Protein AF-A0AAD5DEJ3-F1 (afdb_monomer_lite)

Radius of gyration: 30.07 Å; chains: 1; bounding box: 68×63×75 Å

Secondary structure (DSSP, 8-state):
----S--S----S------------HHHHHHHHHHHHHHHT---------------GGGS-S-SSS-HHHHTT--TTT-HHHHHHHHHHHHHHHHHHHHHHTTSS-S----

Structure (mmCIF, N/CA/C/O backbone):
data_AF-A0AAD5DEJ3-F1
#
_entry.id   AF-A0AAD5DEJ3-F1
#
loop_
_atom_site.group_PDB
_atom_site.id
_atom_site.type_symbol
_atom_site.label_atom_id
_atom_site.label_alt_id
_atom_site.label_comp_id
_atom_site.label_asym_id
_atom_site.label_entity_id
_atom_site.label_seq_id
_atom_site.pdbx_PDB_ins_code
_atom_site.Cartn_x
_atom_site.Cartn_y
_atom_site.Cartn_z
_atom_site.occupancy
_atom_site.B_iso_or_equiv
_atom_site.auth_seq_id
_atom_site.auth_comp_id
_atom_site.auth_asym_id
_atom_site.auth_atom_id
_atom_site.pdbx_PDB_model_num
ATOM 1 N N . MET A 1 1 ? 35.898 -48.506 -42.281 1.00 44.84 1 MET A N 1
ATOM 2 C CA . MET A 1 1 ? 36.013 -47.034 -42.316 1.00 44.84 1 MET A CA 1
ATOM 3 C C . MET A 1 1 ? 35.510 -46.486 -40.993 1.00 44.84 1 MET A C 1
ATOM 5 O O . MET A 1 1 ? 34.454 -46.908 -40.547 1.00 44.84 1 MET A O 1
ATOM 9 N N . ARG A 1 2 ? 36.330 -45.661 -40.334 1.00 51.12 2 ARG A N 1
ATOM 10 C CA . ARG A 1 2 ? 35.975 -44.872 -39.143 1.00 51.12 2 ARG A CA 1
ATOM 11 C C . ARG A 1 2 ? 35.151 -43.652 -39.577 1.00 51.12 2 ARG A C 1
ATOM 13 O O . ARG A 1 2 ? 35.233 -43.285 -40.747 1.00 51.12 2 ARG A O 1
ATOM 20 N N . SER A 1 3 ? 34.552 -42.971 -38.597 1.00 48.16 3 SER A N 1
ATOM 21 C CA . SER A 1 3 ? 33.991 -41.607 -38.673 1.00 48.16 3 SER A CA 1
ATOM 22 C C . SER A 1 3 ? 32.537 -41.583 -39.175 1.00 48.16 3 SER A C 1
ATOM 24 O O . SER A 1 3 ? 32.270 -42.051 -40.269 1.00 48.16 3 SER A O 1
ATOM 26 N N . CYS A 1 4 ? 31.528 -41.111 -38.438 1.00 54.25 4 CYS A N 1
ATOM 27 C CA . CYS A 1 4 ? 31.521 -40.016 -37.469 1.00 54.25 4 CYS A CA 1
ATOM 28 C C . CYS A 1 4 ? 30.551 -40.288 -36.300 1.00 54.25 4 CYS A C 1
ATOM 30 O O . CYS A 1 4 ? 29.385 -39.906 -36.352 1.00 54.25 4 CYS A O 1
ATOM 32 N N . ASP A 1 5 ? 31.070 -40.842 -35.205 1.00 56.28 5 ASP A N 1
ATOM 33 C CA . ASP A 1 5 ? 30.767 -40.289 -33.885 1.00 56.28 5 ASP A CA 1
ATOM 34 C C . ASP A 1 5 ? 31.582 -38.997 -33.782 1.00 56.28 5 ASP A C 1
ATOM 36 O O . ASP A 1 5 ? 32.809 -39.068 -33.806 1.00 56.28 5 ASP A O 1
ATOM 40 N N . SER A 1 6 ? 30.917 -37.839 -33.772 1.00 63.47 6 SER A N 1
ATOM 41 C CA . SER A 1 6 ? 31.412 -36.514 -33.333 1.00 63.47 6 SER A CA 1
ATOM 42 C C . SER A 1 6 ? 30.886 -35.403 -34.245 1.00 63.47 6 SER A C 1
ATOM 44 O O . SER A 1 6 ? 31.608 -34.818 -35.045 1.00 63.47 6 SER A O 1
ATOM 46 N N . CYS A 1 7 ? 29.590 -35.116 -34.131 1.00 55.28 7 CYS A N 1
ATOM 47 C CA . CYS A 1 7 ? 29.058 -33.789 -34.443 1.00 55.28 7 CYS A CA 1
ATOM 48 C C . CYS A 1 7 ? 27.785 -33.515 -33.629 1.00 55.28 7 CYS A C 1
ATOM 50 O O . CYS A 1 7 ? 26.810 -32.959 -34.118 1.00 55.28 7 CYS A O 1
ATOM 52 N N . VAL A 1 8 ? 27.800 -33.908 -32.353 1.00 57.28 8 VAL A N 1
ATOM 53 C CA . VAL A 1 8 ? 26.975 -33.244 -31.344 1.00 57.28 8 VAL A CA 1
ATOM 54 C C . VAL A 1 8 ? 27.911 -32.249 -30.674 1.00 57.28 8 VAL A C 1
ATOM 56 O O . VAL A 1 8 ? 28.858 -32.684 -30.011 1.00 57.28 8 VAL A O 1
ATOM 59 N N . PRO A 1 9 ? 27.733 -30.930 -30.850 1.00 54.16 9 PRO A N 1
ATOM 60 C CA . PRO A 1 9 ? 28.483 -29.983 -30.052 1.00 54.16 9 PRO A CA 1
ATOM 61 C C . PRO A 1 9 ? 28.073 -30.177 -28.590 1.00 54.16 9 PRO A C 1
ATOM 63 O O . PRO A 1 9 ? 27.026 -29.716 -28.139 1.00 54.16 9 PRO A O 1
ATOM 66 N N . ALA A 1 10 ? 28.929 -30.862 -27.833 1.00 57.12 10 ALA A N 1
ATOM 67 C CA . ALA A 1 10 ? 28.899 -30.975 -26.381 1.00 57.12 10 ALA A CA 1
ATOM 68 C C . ALA A 1 10 ? 29.253 -29.624 -25.724 1.00 57.12 10 ALA A C 1
ATOM 70 O O . ALA A 1 10 ? 30.158 -29.533 -24.896 1.00 57.12 10 ALA A O 1
ATOM 71 N N . LYS A 1 11 ? 28.571 -28.547 -26.135 1.00 59.25 11 LYS A N 1
ATOM 72 C CA . LYS A 1 11 ? 28.803 -27.186 -25.642 1.00 59.25 11 LYS A CA 1
ATOM 73 C C . LYS A 1 11 ? 27.547 -26.318 -25.512 1.00 59.25 11 LYS A C 1
ATOM 75 O O . LYS A 1 11 ? 27.644 -25.099 -25.541 1.00 59.25 11 LYS A O 1
ATOM 80 N N . LEU A 1 12 ? 26.387 -26.930 -25.281 1.00 54.94 12 LEU A N 1
ATOM 81 C CA . LEU A 1 12 ? 25.265 -26.266 -24.600 1.00 54.94 12 LEU A CA 1
ATOM 82 C C . LEU A 1 12 ? 24.830 -27.076 -23.372 1.00 54.94 12 LEU A C 1
ATOM 84 O O . LEU A 1 12 ? 23.656 -27.306 -23.104 1.00 54.94 12 LEU A O 1
ATOM 88 N N . ARG A 1 13 ? 25.820 -27.538 -22.606 1.00 56.19 13 ARG A N 1
ATOM 89 C CA . ARG A 1 13 ? 25.611 -28.005 -21.241 1.00 56.19 13 ARG A CA 1
ATOM 90 C C . ARG A 1 13 ? 25.731 -26.791 -20.326 1.00 56.19 13 ARG A C 1
ATOM 92 O O . ARG A 1 13 ? 26.826 -26.274 -20.158 1.00 56.19 13 ARG A O 1
ATOM 99 N N . LEU A 1 14 ? 24.584 -26.373 -19.794 1.00 56.41 14 LEU A N 1
ATOM 100 C CA . LEU A 1 14 ? 24.391 -25.534 -18.610 1.00 56.41 14 LEU A CA 1
ATOM 101 C C . LEU A 1 14 ? 25.319 -24.324 -18.452 1.00 56.41 14 LEU A C 1
ATOM 103 O O . LEU A 1 14 ? 26.416 -24.417 -17.914 1.00 56.41 14 LEU A O 1
ATOM 107 N N . SER A 1 15 ? 24.764 -23.152 -18.737 1.00 52.25 15 SER A N 1
ATOM 108 C CA . SER A 1 15 ? 25.118 -21.954 -17.985 1.00 52.25 15 SER A CA 1
ATOM 109 C C . SER A 1 15 ? 23.850 -21.152 -17.713 1.00 52.25 15 SER A C 1
ATOM 111 O O . SER A 1 15 ? 23.711 -20.011 -18.135 1.00 52.25 15 SER A O 1
ATOM 113 N N . VAL A 1 16 ? 22.901 -21.767 -16.994 1.00 55.91 16 VAL A N 1
ATOM 114 C CA . VAL A 1 16 ? 22.007 -20.993 -16.123 1.00 55.91 16 VAL A CA 1
ATOM 115 C C . VAL A 1 16 ? 22.899 -20.497 -14.992 1.00 55.91 16 VAL A C 1
ATOM 117 O O . VAL A 1 16 ? 22.986 -21.089 -13.920 1.00 55.91 16 VAL A O 1
ATOM 120 N N . THR A 1 17 ? 23.652 -19.439 -15.267 1.00 53.56 17 THR A N 1
ATOM 121 C CA . THR A 1 17 ? 24.183 -18.593 -14.214 1.00 53.56 17 THR A CA 1
ATOM 122 C C . THR A 1 17 ? 22.983 -17.841 -13.679 1.00 53.56 17 THR A C 1
ATOM 124 O O . THR A 1 17 ? 22.607 -16.793 -14.199 1.00 53.56 17 THR A O 1
ATOM 127 N N . ASN A 1 18 ? 22.359 -18.414 -12.652 1.00 58.69 18 ASN A N 1
ATOM 128 C CA . ASN A 1 18 ? 21.638 -17.639 -11.657 1.00 58.69 18 ASN A CA 1
ATOM 129 C C . ASN A 1 18 ? 22.675 -16.687 -11.035 1.00 58.69 18 ASN A C 1
ATOM 131 O O . ASN A 1 18 ? 23.378 -17.012 -10.083 1.00 58.69 18 ASN A O 1
ATOM 135 N N . SER A 1 19 ? 22.883 -15.570 -11.723 1.00 52.88 19 SER A N 1
ATOM 136 C CA . SER A 1 19 ? 23.826 -14.513 -11.401 1.00 52.88 19 SER A CA 1
ATOM 137 C C . SER A 1 19 ? 23.017 -13.305 -10.984 1.00 52.88 19 SER A C 1
ATOM 139 O O . SER A 1 19 ? 23.101 -12.262 -11.608 1.00 52.88 19 SER A O 1
ATOM 141 N N . GLU A 1 20 ? 22.256 -13.451 -9.911 1.00 51.00 20 GLU A N 1
ATOM 142 C CA . GLU A 1 20 ? 21.971 -12.330 -9.029 1.00 51.00 20 GLU A CA 1
ATOM 143 C C . GLU A 1 20 ? 22.129 -12.839 -7.604 1.00 51.00 20 GLU A C 1
ATOM 145 O O . GLU A 1 20 ? 21.198 -13.111 -6.854 1.00 51.00 20 GLU A O 1
ATOM 150 N N . ARG A 1 21 ? 23.407 -12.988 -7.249 1.00 53.94 21 ARG A N 1
ATOM 151 C CA . ARG A 1 21 ? 23.900 -12.862 -5.886 1.00 53.94 21 ARG A CA 1
ATOM 152 C C . ARG A 1 21 ? 23.550 -11.443 -5.431 1.00 53.94 21 ARG A C 1
ATOM 154 O O . ARG A 1 21 ? 24.400 -10.557 -5.460 1.00 53.94 21 ARG A O 1
ATOM 161 N N . THR A 1 22 ? 22.289 -11.204 -5.085 1.00 55.06 22 THR A N 1
ATOM 162 C CA . THR A 1 22 ? 21.883 -9.979 -4.408 1.00 55.06 22 THR A CA 1
ATOM 163 C C . THR A 1 22 ? 22.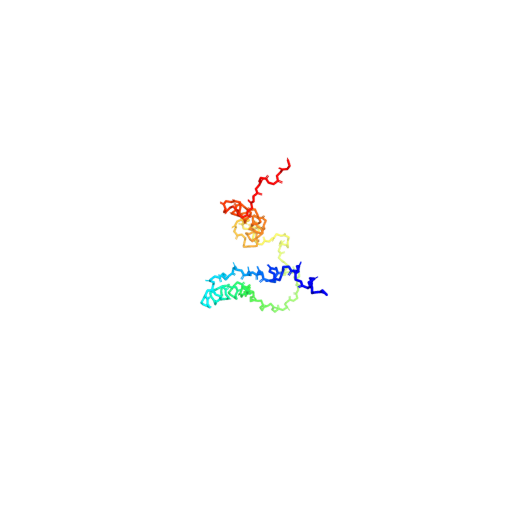640 -9.960 -3.091 1.00 55.06 22 THR A C 1
ATOM 165 O O . THR A 1 22 ? 22.485 -10.823 -2.228 1.00 55.06 22 THR A O 1
ATOM 168 N N . GLY A 1 23 ? 23.583 -9.023 -3.002 1.00 56.38 23 GLY A N 1
ATOM 169 C CA . GLY A 1 23 ? 24.526 -8.843 -1.903 1.00 56.38 23 GLY A CA 1
ATOM 170 C C . GLY A 1 23 ? 23.863 -8.332 -0.630 1.00 56.38 23 GLY A C 1
ATOM 171 O O . GLY A 1 23 ? 24.353 -7.397 -0.005 1.00 56.38 23 GLY A O 1
ATOM 172 N N . ALA A 1 24 ? 22.752 -8.935 -0.228 1.00 59.38 24 ALA A N 1
ATOM 173 C CA . ALA A 1 24 ? 22.225 -8.768 1.103 1.00 59.38 24 ALA A CA 1
ATOM 174 C C . ALA A 1 24 ? 23.086 -9.652 2.015 1.00 59.38 24 ALA A C 1
ATOM 176 O O . ALA A 1 24 ? 22.868 -10.854 2.148 1.00 59.38 24 ALA A O 1
ATOM 177 N N . GLY A 1 25 ? 24.151 -9.069 2.579 1.00 72.75 25 GLY A N 1
ATOM 178 C CA . GLY A 1 25 ? 24.958 -9.746 3.595 1.00 72.75 25 GLY A CA 1
ATOM 179 C C . GLY A 1 25 ? 24.072 -10.282 4.732 1.00 72.75 25 GLY A C 1
ATOM 180 O O . GLY A 1 25 ? 22.943 -9.814 4.898 1.00 72.75 25 GLY A O 1
ATOM 181 N N . PRO A 1 26 ? 24.558 -11.223 5.560 1.00 77.88 26 PRO A N 1
ATOM 182 C CA . PRO A 1 26 ? 23.755 -11.811 6.641 1.00 77.88 26 PRO A CA 1
ATOM 183 C C . PRO A 1 26 ? 23.178 -10.747 7.593 1.00 77.88 26 PRO A C 1
ATOM 185 O O . PRO A 1 26 ? 22.077 -10.900 8.108 1.00 77.88 26 PRO A O 1
ATOM 188 N N . LEU A 1 27 ? 23.875 -9.618 7.742 1.00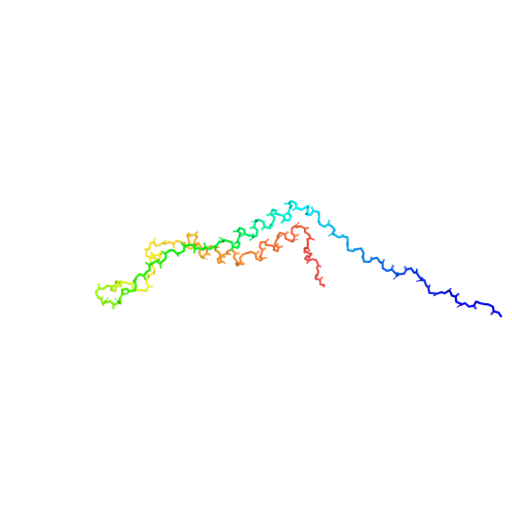 77.50 27 LEU A N 1
ATOM 189 C CA . LEU A 1 27 ? 23.428 -8.430 8.473 1.00 77.50 27 LEU A CA 1
ATOM 190 C C . LEU A 1 27 ? 22.220 -7.723 7.836 1.00 77.50 27 LEU A C 1
ATOM 192 O O . LEU A 1 27 ? 21.369 -7.207 8.547 1.00 77.50 27 LEU A O 1
ATOM 196 N N . MET A 1 28 ? 22.131 -7.716 6.507 1.00 77.69 28 MET A N 1
ATOM 197 C CA . MET A 1 28 ? 21.059 -7.083 5.737 1.00 77.69 28 MET A CA 1
ATOM 198 C C . MET A 1 28 ? 19.789 -7.946 5.764 1.00 77.69 28 MET A C 1
ATOM 200 O O . MET A 1 28 ? 18.704 -7.412 5.960 1.00 77.69 28 MET A O 1
ATOM 204 N N . LEU A 1 29 ? 19.923 -9.281 5.691 1.00 80.56 29 LEU A N 1
ATOM 205 C CA . LEU A 1 29 ? 18.803 -10.204 5.937 1.00 80.56 29 LEU A CA 1
ATOM 206 C C . LEU A 1 29 ? 18.313 -10.142 7.386 1.00 80.56 29 LEU A C 1
ATOM 208 O O . LEU A 1 29 ? 17.111 -10.230 7.616 1.00 80.56 29 LEU A O 1
ATOM 212 N N . LEU A 1 30 ? 19.215 -9.967 8.356 1.00 79.69 30 LEU A N 1
ATOM 213 C CA . LEU A 1 30 ? 18.830 -9.747 9.750 1.00 79.69 30 LEU A CA 1
ATOM 214 C C . LEU A 1 30 ? 18.105 -8.413 9.924 1.00 79.69 30 LEU A C 1
ATOM 216 O O . LEU A 1 30 ? 17.083 -8.385 10.594 1.00 79.69 30 LEU A O 1
ATOM 220 N N . LEU A 1 31 ? 18.570 -7.331 9.291 1.00 83.19 31 LEU A N 1
ATOM 221 C CA . LEU A 1 31 ? 17.898 -6.030 9.344 1.00 83.19 31 LEU A CA 1
ATOM 222 C C . LEU A 1 31 ? 16.515 -6.070 8.691 1.00 83.19 31 LEU A C 1
ATOM 224 O O . LEU A 1 31 ? 15.556 -5.591 9.288 1.00 83.19 31 LEU A O 1
ATOM 228 N N . LEU A 1 32 ? 16.394 -6.675 7.505 1.00 84.56 32 LEU A N 1
ATOM 229 C CA . LEU A 1 32 ? 15.100 -6.870 6.852 1.00 84.56 32 LEU A CA 1
ATOM 230 C C . LEU A 1 32 ? 14.199 -7.801 7.673 1.00 84.56 32 LEU A C 1
ATOM 232 O O . LEU A 1 32 ? 13.007 -7.550 7.769 1.00 84.56 32 LEU A O 1
ATOM 236 N N . GLY A 1 33 ? 14.760 -8.845 8.289 1.00 84.44 33 GLY A N 1
ATOM 237 C CA . GLY A 1 33 ? 14.041 -9.780 9.152 1.00 84.44 33 GLY A CA 1
ATOM 238 C C . GLY A 1 33 ? 13.540 -9.137 10.446 1.00 84.44 33 GLY A C 1
ATOM 239 O O . GLY A 1 33 ? 12.392 -9.348 10.810 1.00 84.44 33 GLY A O 1
ATOM 240 N N . LEU A 1 34 ? 14.349 -8.302 11.102 1.00 82.38 34 LEU A N 1
ATOM 241 C CA . LEU A 1 34 ? 13.954 -7.499 12.267 1.00 82.38 34 LEU A CA 1
ATOM 242 C C . LEU A 1 34 ? 12.919 -6.431 11.893 1.00 82.38 34 LEU A C 1
ATOM 244 O O . LEU A 1 34 ? 11.982 -6.207 12.654 1.00 82.38 34 LEU A O 1
ATOM 248 N N . LEU A 1 35 ? 13.045 -5.811 10.716 1.00 81.25 35 LEU A N 1
ATOM 249 C CA . LEU A 1 35 ? 12.065 -4.858 10.192 1.00 81.25 35 LEU A CA 1
ATOM 250 C C . LEU A 1 35 ? 10.722 -5.545 9.884 1.00 81.25 35 LEU A C 1
ATOM 252 O O . LEU A 1 35 ? 9.670 -5.021 10.238 1.00 81.25 35 LEU A O 1
ATOM 256 N N . LEU A 1 36 ? 10.752 -6.732 9.270 1.00 80.50 36 LEU A N 1
ATOM 257 C CA . LEU A 1 36 ? 9.557 -7.505 8.922 1.00 80.50 36 LEU A CA 1
ATOM 258 C C . LEU A 1 36 ? 8.896 -8.130 10.162 1.00 80.50 36 LEU A C 1
ATOM 260 O O . LEU A 1 36 ? 7.673 -8.142 10.257 1.00 80.50 36 LEU A O 1
ATOM 264 N N . LEU A 1 37 ? 9.689 -8.592 11.137 1.00 73.00 37 LEU A N 1
ATOM 265 C CA . LEU A 1 37 ? 9.198 -9.075 12.431 1.00 73.00 37 LEU A CA 1
ATOM 266 C C . LEU A 1 37 ? 8.611 -7.923 13.263 1.00 73.00 37 LEU A C 1
ATOM 268 O O . LEU A 1 37 ? 7.584 -8.102 13.908 1.00 73.00 37 LEU A O 1
ATOM 272 N N . GLY A 1 38 ? 9.203 -6.726 13.186 1.00 69.44 38 GLY A N 1
ATOM 273 C CA . GLY A 1 38 ? 8.666 -5.506 13.791 1.00 69.44 38 GLY A CA 1
ATOM 274 C C . GLY A 1 38 ? 7.350 -5.041 13.159 1.00 69.44 38 GLY A C 1
ATOM 275 O O . GLY A 1 38 ? 6.456 -4.612 13.882 1.00 69.44 38 GLY A O 1
ATOM 276 N N . LEU A 1 39 ? 7.188 -5.184 11.836 1.00 67.12 39 LEU A N 1
ATOM 277 C CA . LEU A 1 39 ? 5.917 -4.903 11.153 1.00 67.12 39 LEU A CA 1
ATOM 278 C C . LEU A 1 39 ? 4.834 -5.951 11.449 1.00 67.12 39 LEU A C 1
ATOM 280 O O . LEU A 1 39 ? 3.661 -5.594 11.515 1.00 67.12 39 LEU A O 1
ATOM 284 N N . LEU A 1 40 ? 5.203 -7.222 11.643 1.00 66.44 40 LEU A N 1
ATOM 285 C CA . LEU A 1 40 ? 4.253 -8.272 12.029 1.00 66.44 40 LEU A CA 1
ATOM 286 C C . LEU A 1 40 ? 3.777 -8.120 13.488 1.00 66.44 40 LEU A C 1
ATOM 288 O O . LEU A 1 40 ? 2.698 -8.594 13.822 1.00 66.44 40 LEU A O 1
ATOM 292 N N . SER A 1 41 ? 4.545 -7.418 14.332 1.00 60.28 41 SER A N 1
ATOM 293 C CA . SER A 1 41 ? 4.225 -7.134 15.742 1.00 60.28 41 SER A CA 1
ATOM 294 C C . SER A 1 41 ? 3.460 -5.822 15.969 1.00 60.28 41 SER A C 1
ATOM 296 O O . SER A 1 41 ? 3.376 -5.348 17.102 1.00 60.28 41 SER A O 1
ATOM 298 N N . LEU A 1 42 ? 2.854 -5.241 14.929 1.00 53.38 42 LEU A N 1
ATOM 299 C CA . LEU A 1 42 ? 1.769 -4.267 15.084 1.00 53.38 42 LEU A CA 1
ATO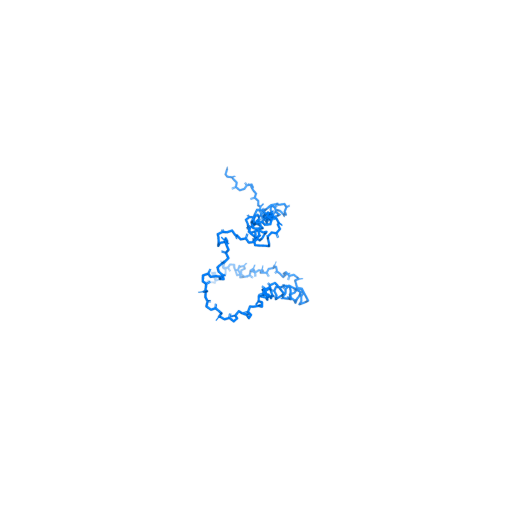M 300 C C . LEU A 1 42 ? 0.494 -5.004 15.539 1.00 53.38 42 LEU A C 1
ATOM 302 O O . LEU A 1 42 ? -0.523 -5.024 14.854 1.00 53.38 42 LEU A O 1
ATOM 306 N N . GLU A 1 43 ? 0.559 -5.639 16.710 1.00 60.47 43 GLU A N 1
ATOM 307 C CA . GLU A 1 43 ? -0.630 -5.992 17.472 1.00 60.47 43 GLU A CA 1
ATOM 308 C C . GLU A 1 43 ? -1.159 -4.693 18.093 1.00 60.47 43 GLU A C 1
ATOM 310 O O . GLU A 1 43 ? -0.485 -4.096 18.942 1.00 60.47 43 GLU A O 1
ATOM 315 N N . PRO A 1 44 ? -2.344 -4.199 17.690 1.00 59.78 44 PRO A N 1
ATOM 316 C CA . PRO A 1 44 ? -3.005 -3.170 18.465 1.00 59.78 44 PRO A CA 1
ATOM 317 C C . PRO A 1 44 ? -3.370 -3.794 19.816 1.00 59.78 44 PRO A C 1
ATOM 319 O O . PRO A 1 44 ? -4.262 -4.635 19.901 1.00 59.78 44 PRO A O 1
ATOM 322 N N . ALA A 1 45 ? -2.666 -3.391 20.874 1.00 49.75 45 ALA A N 1
ATOM 323 C CA . ALA A 1 45 ? -3.029 -3.696 22.252 1.00 49.75 45 ALA A CA 1
ATOM 324 C C . ALA A 1 45 ? -4.321 -2.945 22.629 1.00 49.75 45 ALA A C 1
ATOM 326 O O . ALA A 1 45 ? -4.313 -1.956 23.366 1.00 49.75 45 ALA A O 1
ATOM 327 N N . ASP A 1 46 ? -5.444 -3.417 22.096 1.00 54.75 46 ASP A N 1
ATOM 328 C CA . ASP A 1 46 ? -6.772 -3.178 22.640 1.00 54.75 46 ASP A CA 1
ATOM 329 C C . ASP A 1 46 ? -6.838 -3.909 23.991 1.00 54.75 46 ASP A C 1
ATOM 331 O O . ASP A 1 46 ? -6.862 -5.135 24.088 1.00 54.75 46 ASP A O 1
ATOM 335 N N . ASN A 1 47 ? -6.757 -3.125 25.063 1.00 63.81 47 ASN A N 1
ATOM 336 C CA . ASN A 1 47 ? -6.964 -3.590 26.424 1.00 63.81 47 ASN A CA 1
ATOM 337 C C . ASN A 1 47 ? -8.458 -3.483 26.733 1.00 63.81 47 ASN A C 1
ATOM 339 O O . ASN A 1 47 ? -8.896 -2.495 27.322 1.00 63.81 47 ASN A O 1
ATOM 343 N N . ALA A 1 48 ? -9.250 -4.485 26.366 1.00 52.81 48 ALA A N 1
ATOM 344 C CA . ALA A 1 48 ? -10.656 -4.532 26.751 1.00 52.81 48 ALA A CA 1
ATOM 345 C C . ALA A 1 48 ? -10.925 -5.630 27.787 1.00 52.81 48 ALA A C 1
ATOM 347 O O . ALA A 1 48 ? -11.523 -6.668 27.501 1.00 52.81 48 ALA A O 1
ATOM 348 N N . ASN A 1 49 ? -10.603 -5.343 29.053 1.00 57.00 49 ASN A N 1
ATOM 349 C CA . ASN A 1 49 ? -11.437 -5.853 30.141 1.00 57.00 49 ASN A CA 1
ATOM 350 C C . ASN A 1 49 ? -12.789 -5.128 30.052 1.00 57.00 49 ASN A C 1
ATOM 352 O O . ASN A 1 49 ? -12.992 -4.084 30.668 1.00 57.00 49 ASN A O 1
ATOM 356 N N . LYS A 1 50 ? -13.709 -5.661 29.243 1.00 50.00 50 LYS A N 1
ATOM 357 C CA . LYS A 1 50 ? -15.124 -5.310 29.342 1.00 50.00 50 LYS A CA 1
ATOM 358 C C . LYS A 1 50 ? -15.814 -6.406 30.138 1.00 50.00 50 LYS A C 1
ATOM 360 O O . LYS A 1 50 ? -16.203 -7.455 29.632 1.00 50.00 50 LYS A O 1
ATOM 365 N N . THR A 1 51 ? -15.923 -6.164 31.434 1.00 52.59 51 THR A N 1
ATOM 366 C CA . THR A 1 51 ? -16.912 -6.830 32.272 1.00 52.59 51 THR A CA 1
ATOM 367 C C . THR A 1 51 ? -18.265 -6.722 31.570 1.00 52.59 51 THR A C 1
ATOM 369 O O . THR A 1 51 ? -18.742 -5.628 31.273 1.00 52.59 51 THR A O 1
ATOM 372 N N . SER A 1 52 ? -18.857 -7.864 31.234 1.00 62.94 52 SER A N 1
ATOM 373 C CA . SER A 1 52 ? -20.162 -7.967 30.589 1.00 62.94 52 SER A CA 1
ATOM 374 C C . SER A 1 52 ? -21.254 -7.455 31.535 1.00 62.94 52 SER A C 1
ATOM 376 O O . SER A 1 52 ? -21.879 -8.230 32.257 1.00 62.94 52 SER A O 1
ATOM 378 N N . LYS A 1 53 ? -21.464 -6.136 31.567 1.00 63.78 53 LYS A N 1
ATOM 379 C CA . LYS A 1 53 ? -22.673 -5.519 32.117 1.00 63.78 53 LYS A CA 1
ATOM 380 C C . LYS A 1 53 ? -23.750 -5.593 31.039 1.00 63.78 53 LYS A C 1
ATOM 382 O O . LYS A 1 53 ? -23.544 -5.119 29.926 1.00 63.78 53 LYS A O 1
ATOM 387 N N . GLY A 1 54 ? -24.853 -6.272 31.349 1.00 65.25 54 GLY A N 1
ATOM 388 C CA . GLY A 1 54 ? -25.996 -6.393 30.447 1.00 65.25 54 GLY A CA 1
ATOM 389 C C . GLY A 1 54 ? -26.543 -5.017 30.064 1.00 65.25 54 GLY A C 1
ATOM 390 O O . GLY A 1 54 ? -26.609 -4.132 30.913 1.00 65.25 54 GLY A O 1
ATOM 391 N N . ILE A 1 55 ? -26.915 -4.859 28.792 1.00 63.16 55 ILE A N 1
ATOM 392 C CA . ILE A 1 55 ? -27.524 -3.644 28.242 1.00 63.16 55 ILE A CA 1
ATOM 393 C C . ILE A 1 55 ? -28.822 -3.352 29.012 1.00 63.16 55 ILE A C 1
ATOM 395 O O . ILE A 1 55 ? -29.809 -4.076 28.872 1.00 63.16 55 ILE A O 1
ATOM 399 N N . ARG A 1 56 ? -28.813 -2.311 29.849 1.00 68.00 56 ARG A N 1
ATOM 400 C CA . ARG A 1 56 ? -30.021 -1.695 30.412 1.00 68.00 56 ARG A CA 1
ATOM 401 C C . ARG A 1 56 ? -30.380 -0.489 29.544 1.00 68.00 56 ARG A C 1
ATOM 403 O O . ARG A 1 56 ? -29.474 0.200 29.094 1.00 68.00 56 ARG A O 1
ATOM 410 N N . ARG A 1 57 ? -31.674 -0.227 29.316 1.00 67.44 57 ARG A N 1
ATOM 411 C CA . ARG A 1 57 ? -32.135 0.878 28.441 1.00 67.44 57 ARG A CA 1
ATOM 412 C C . ARG A 1 57 ? -31.637 2.247 28.909 1.00 67.44 57 ARG A C 1
ATOM 414 O O . ARG A 1 57 ? -31.359 3.123 28.111 1.00 67.44 57 ARG A O 1
ATOM 421 N N . GLU A 1 58 ? -31.501 2.401 30.215 1.00 67.94 58 GLU A N 1
ATOM 422 C CA . GLU A 1 58 ? -30.961 3.574 30.896 1.00 67.94 58 GLU A CA 1
ATOM 423 C C . GLU A 1 58 ? -29.443 3.783 30.705 1.00 67.94 58 GLU A C 1
ATOM 425 O O . GLU A 1 58 ? -28.962 4.887 30.941 1.00 67.94 58 GLU A O 1
ATOM 430 N N . ASP A 1 59 ? -28.708 2.764 30.246 1.00 66.81 59 ASP A N 1
ATOM 431 C CA . ASP A 1 59 ? -27.286 2.841 29.875 1.00 66.81 59 ASP A CA 1
ATOM 432 C C . ASP A 1 59 ? -27.087 2.884 28.341 1.00 66.81 59 ASP A C 1
ATOM 434 O O . ASP A 1 59 ? -25.954 2.788 27.854 1.00 66.81 59 ASP A O 1
ATOM 438 N N . GLU A 1 60 ? -28.166 2.991 27.552 1.00 67.56 60 GLU A N 1
ATOM 439 C CA . GLU A 1 60 ? -28.061 3.118 26.097 1.00 67.56 60 GLU A CA 1
ATOM 440 C C . GLU A 1 60 ? -27.475 4.496 25.741 1.00 67.56 60 GLU A C 1
ATOM 442 O O . GLU A 1 60 ? -27.991 5.524 26.187 1.00 67.56 60 GLU A O 1
ATOM 447 N N . PRO A 1 61 ? -26.385 4.558 24.954 1.00 69.94 61 PRO A N 1
ATOM 448 C CA . PRO A 1 61 ? -25.864 5.834 24.484 1.00 69.94 61 PRO A CA 1
ATOM 449 C C . PRO A 1 61 ? -26.934 6.533 23.632 1.00 69.94 61 PRO A C 1
ATOM 451 O O . PRO A 1 61 ? -27.477 5.914 22.718 1.00 69.94 61 PRO A O 1
ATOM 454 N N . GLU A 1 62 ? -27.206 7.818 23.903 1.00 71.06 62 GLU A N 1
ATOM 455 C CA . GLU A 1 62 ? -28.263 8.594 23.220 1.00 71.06 62 GLU A CA 1
ATOM 456 C C . GLU A 1 62 ? -28.147 8.590 21.684 1.00 71.06 62 GLU A C 1
ATOM 458 O O . GLU A 1 62 ? -29.143 8.740 20.982 1.00 71.06 62 GLU A O 1
ATOM 463 N N . GLU A 1 63 ? -26.947 8.359 21.146 1.00 67.12 63 GLU A N 1
ATOM 464 C CA . GLU A 1 63 ? -26.719 8.170 19.717 1.00 67.12 63 GLU A CA 1
ATOM 465 C C . GLU A 1 63 ? -25.898 6.905 19.462 1.00 67.12 63 GLU A C 1
ATOM 467 O O . GLU A 1 63 ? -24.678 6.883 19.612 1.00 67.12 63 GLU A O 1
ATOM 472 N N . TYR A 1 64 ? -26.581 5.843 19.037 1.00 63.72 64 TYR A N 1
ATOM 473 C CA . TYR A 1 64 ? -25.959 4.583 18.622 1.00 63.72 64 TYR A CA 1
ATOM 474 C C . TYR A 1 64 ? -25.297 4.665 17.233 1.00 63.72 64 TYR A C 1
ATOM 476 O O . TYR A 1 64 ? -24.380 3.905 16.933 1.00 63.72 64 TYR A O 1
ATOM 484 N N . TRP A 1 65 ? -25.763 5.584 16.379 1.00 70.81 65 TRP A N 1
ATOM 485 C CA . TRP A 1 65 ? -25.447 5.597 14.944 1.00 70.81 65 TRP A CA 1
ATOM 486 C C . TRP A 1 65 ? -24.308 6.529 14.535 1.00 70.81 65 TRP A C 1
ATOM 488 O O . TRP A 1 65 ? -23.835 6.416 13.410 1.00 70.81 65 TRP A O 1
ATOM 498 N N . SER A 1 66 ? -23.870 7.421 15.425 1.00 69.94 66 SER A N 1
ATOM 499 C CA . SER A 1 66 ? -22.734 8.308 15.174 1.00 69.94 66 SER A CA 1
ATOM 500 C C . SER A 1 66 ? -21.549 7.851 16.002 1.00 69.94 66 SER A C 1
ATOM 502 O O . SER A 1 66 ? -21.610 7.796 17.234 1.00 69.94 66 SER A O 1
ATOM 504 N N . SER A 1 67 ? -20.438 7.553 15.341 1.00 74.31 67 SER A N 1
ATOM 505 C CA . SER A 1 67 ? -19.201 7.270 16.057 1.00 74.31 67 SER A CA 1
ATOM 506 C C . SER A 1 67 ? -18.713 8.532 16.785 1.00 74.31 67 SER A C 1
ATOM 508 O O . SER A 1 67 ? -18.932 9.666 16.348 1.00 74.31 67 SER A O 1
ATOM 510 N N . LYS A 1 68 ? -18.001 8.364 17.909 1.00 74.88 68 LYS A N 1
ATOM 511 C CA . LYS A 1 68 ? -17.393 9.503 18.627 1.00 74.88 68 LYS A CA 1
ATOM 512 C C . LYS A 1 68 ? -16.486 10.343 17.711 1.00 74.88 68 LYS A C 1
ATOM 514 O O . LYS A 1 68 ? -16.425 11.555 17.872 1.00 74.88 68 LYS A O 1
ATOM 519 N N . GLY A 1 69 ? -15.831 9.710 16.732 1.00 72.56 69 GLY A N 1
ATOM 520 C CA . GLY A 1 69 ? -14.965 10.386 15.763 1.00 72.56 69 GLY A CA 1
ATOM 521 C C . GLY A 1 69 ? -15.719 11.249 14.748 1.00 72.56 69 GLY A C 1
ATOM 522 O O . GLY A 1 69 ? -15.250 12.338 14.424 1.00 72.56 69 GLY A O 1
ATOM 523 N N . GLU A 1 70 ? -16.906 10.823 14.312 1.00 70.88 70 GLU A N 1
ATOM 524 C CA . GLU A 1 70 ? -17.785 11.629 13.449 1.00 70.88 70 GLU A CA 1
ATOM 525 C C . GLU A 1 70 ? -18.345 12.844 14.201 1.00 70.88 70 GLU A C 1
ATOM 527 O O . GLU A 1 70 ? -18.402 13.938 13.644 1.00 70.88 70 GLU A O 1
ATOM 532 N N . ARG A 1 71 ? -18.669 12.692 15.495 1.00 73.75 71 ARG A N 1
ATOM 533 C CA . ARG A 1 71 ? -19.106 13.805 16.365 1.00 73.75 71 ARG A CA 1
ATOM 534 C C . ARG A 1 71 ? -18.015 14.847 16.598 1.00 73.75 71 ARG A C 1
ATOM 536 O O . ARG A 1 71 ? -18.305 16.034 16.705 1.00 73.75 71 ARG A O 1
ATOM 543 N N . GLU A 1 72 ? -16.766 14.404 16.691 1.00 75.56 72 GLU A N 1
ATOM 544 C CA . GLU A 1 72 ? -15.595 15.272 16.849 1.00 75.56 72 GLU A CA 1
ATOM 545 C C . GLU A 1 72 ? -15.159 15.928 15.527 1.00 75.56 72 GLU A C 1
ATOM 547 O O . GLU A 1 72 ? -14.211 16.713 15.523 1.00 75.56 72 GLU A O 1
ATOM 552 N N . GLY A 1 73 ? -15.831 15.622 14.408 1.00 71.44 73 GLY A N 1
ATOM 553 C CA . GLY A 1 73 ? -15.477 16.149 13.091 1.00 71.44 73 GLY A CA 1
ATOM 554 C C . GLY A 1 73 ? -14.079 15.720 12.647 1.00 71.44 73 GLY A C 1
ATOM 555 O O . GLY A 1 73 ? -13.384 16.481 11.972 1.00 71.44 73 GLY A O 1
ATOM 556 N N . LYS A 1 74 ? -13.624 14.530 13.065 1.00 78.12 74 LYS A N 1
ATOM 557 C CA . LYS A 1 74 ? -12.291 14.040 12.710 1.00 78.12 74 LYS A CA 1
ATOM 558 C C . LYS A 1 74 ? -12.204 13.823 11.206 1.00 78.12 74 LYS A C 1
ATOM 560 O O . LYS A 1 74 ? -13.006 13.116 10.603 1.00 78.12 74 LYS A O 1
ATOM 565 N N . ASN A 1 75 ? -11.190 14.432 10.604 1.00 79.56 75 ASN A N 1
ATOM 566 C CA . ASN A 1 75 ? -10.954 14.318 9.176 1.00 79.56 75 ASN A CA 1
ATOM 567 C C . ASN A 1 75 ? -10.408 12.920 8.843 1.00 79.56 75 ASN A C 1
ATOM 569 O O . ASN A 1 75 ? -9.625 12.375 9.626 1.00 79.56 75 ASN A O 1
ATOM 573 N N . PRO A 1 76 ? -10.695 12.372 7.652 1.00 73.50 76 PRO A N 1
ATOM 574 C CA . PRO A 1 76 ? -10.175 11.073 7.204 1.00 73.50 76 PRO A CA 1
ATOM 575 C C . PRO A 1 76 ? -8.639 11.017 7.095 1.00 73.50 76 PRO A C 1
ATOM 577 O O . PRO A 1 76 ? -8.066 9.954 6.907 1.00 73.50 76 PRO A O 1
ATOM 580 N N . LEU A 1 77 ? -7.948 12.150 7.241 1.00 82.19 77 LEU A N 1
ATOM 581 C CA . LEU A 1 77 ? -6.486 12.208 7.349 1.00 82.19 77 LEU A CA 1
ATOM 582 C C . LEU A 1 77 ? -5.961 11.982 8.779 1.00 82.19 77 LEU A C 1
ATOM 584 O O . LEU A 1 77 ? -4.758 11.830 8.960 1.00 82.19 77 LEU A O 1
ATOM 588 N N . SER A 1 78 ? -6.839 12.004 9.785 1.00 84.25 78 SER A N 1
ATOM 589 C CA . SER A 1 78 ? -6.510 11.794 11.206 1.00 84.25 78 SER A CA 1
ATOM 590 C C . SER A 1 78 ? -6.922 10.422 11.737 1.00 84.25 78 SER A C 1
ATOM 592 O O . SER A 1 78 ? -6.541 10.060 12.849 1.00 84.25 78 SER A O 1
ATOM 594 N N . ASP A 1 79 ? -7.704 9.669 10.962 1.00 86.50 79 ASP A N 1
ATOM 595 C CA . ASP A 1 79 ? -8.092 8.311 11.315 1.00 86.50 79 ASP A CA 1
ATOM 596 C C . ASP A 1 79 ? -7.017 7.335 10.806 1.00 86.50 79 ASP A C 1
ATOM 598 O O . ASP A 1 79 ? -6.791 7.261 9.590 1.00 86.50 79 ASP A O 1
ATOM 602 N N . PRO A 1 80 ? -6.349 6.580 11.700 1.00 85.44 80 PRO A N 1
ATOM 603 C CA . PRO A 1 80 ? -5.333 5.616 11.293 1.00 85.44 80 PRO A CA 1
ATOM 604 C C . PRO A 1 80 ? -5.875 4.580 10.299 1.00 85.44 80 PRO A C 1
ATOM 6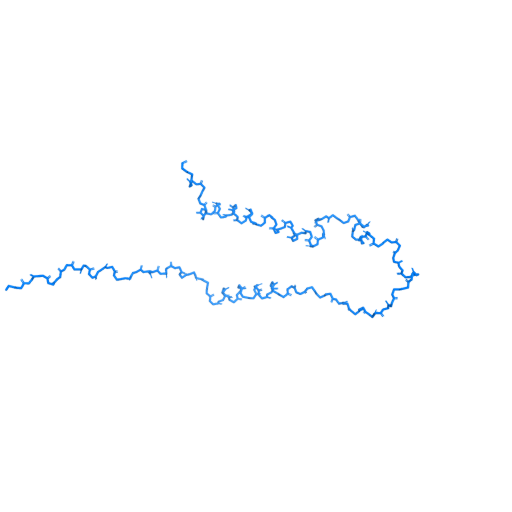06 O O . PRO A 1 80 ? -5.144 4.160 9.402 1.00 85.44 80 PRO A O 1
ATOM 609 N N . LEU A 1 81 ? -7.153 4.198 10.398 1.00 90.19 81 LEU A N 1
ATOM 610 C CA . LEU A 1 81 ? -7.754 3.229 9.485 1.00 90.19 81 LEU A CA 1
ATOM 611 C C . LEU A 1 81 ? -7.944 3.817 8.081 1.00 90.19 81 LEU A C 1
ATOM 613 O O . LEU A 1 81 ? -7.598 3.182 7.081 1.00 90.19 81 LEU A O 1
ATOM 617 N N . ALA A 1 82 ? -8.436 5.052 7.999 1.00 89.12 82 ALA A N 1
ATOM 618 C CA . ALA A 1 82 ? -8.590 5.757 6.732 1.00 89.12 82 ALA A CA 1
ATOM 619 C C . ALA A 1 82 ? -7.233 6.005 6.051 1.00 89.12 82 ALA A C 1
ATOM 621 O O . ALA A 1 82 ? -7.106 5.843 4.836 1.00 89.12 82 ALA A O 1
ATOM 622 N N . GLN A 1 83 ? -6.193 6.316 6.825 1.00 89.81 83 GLN A N 1
ATOM 623 C CA . GLN A 1 83 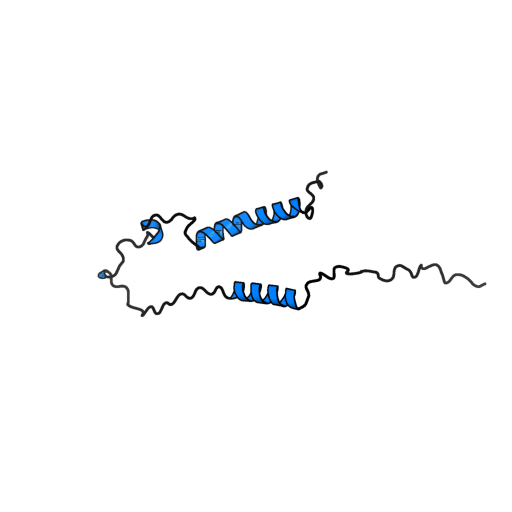? -4.853 6.565 6.299 1.00 89.81 83 GLN A CA 1
ATOM 624 C C . GLN A 1 83 ? -4.229 5.320 5.656 1.00 89.81 83 GLN A C 1
ATOM 626 O O . GLN A 1 83 ? -3.632 5.414 4.580 1.00 89.81 83 GLN A O 1
ATOM 631 N N . ILE A 1 84 ? -4.428 4.145 6.261 1.00 93.25 84 ILE A N 1
ATOM 632 C CA . ILE A 1 84 ? -4.013 2.862 5.678 1.00 93.25 84 ILE A CA 1
ATOM 633 C C . ILE A 1 84 ? -4.797 2.576 4.393 1.00 93.25 84 ILE A C 1
ATOM 635 O O . ILE A 1 84 ? -4.202 2.141 3.410 1.00 93.25 84 ILE A O 1
ATOM 639 N N . GLY A 1 85 ? -6.101 2.867 4.361 1.00 93.75 85 GLY A N 1
ATOM 640 C CA . GLY A 1 85 ? -6.925 2.706 3.159 1.00 93.75 85 GLY A CA 1
ATOM 641 C C . GLY A 1 85 ? -6.442 3.564 1.985 1.00 93.75 85 GLY A C 1
ATOM 642 O O . GLY A 1 85 ? -6.293 3.066 0.868 1.00 93.75 85 GLY A O 1
ATOM 643 N N . ILE A 1 86 ? -6.120 4.834 2.242 1.00 93.56 86 ILE A N 1
ATOM 644 C CA . ILE A 1 86 ? -5.573 5.752 1.232 1.00 93.56 86 ILE A CA 1
ATOM 645 C C . ILE A 1 86 ? -4.232 5.235 0.709 1.00 93.56 86 ILE A C 1
ATOM 647 O O . ILE A 1 86 ? -4.014 5.179 -0.503 1.00 93.56 86 ILE A O 1
ATOM 651 N N . LEU A 1 87 ? -3.341 4.821 1.613 1.00 94.19 87 LEU A N 1
ATOM 652 C CA . LEU A 1 87 ? -2.057 4.248 1.232 1.00 94.19 87 LEU A CA 1
ATOM 653 C C . LEU A 1 87 ? -2.233 2.974 0.414 1.00 94.19 87 LEU A C 1
ATOM 655 O O . LEU A 1 87 ? -1.600 2.860 -0.622 1.00 94.19 87 LEU A O 1
ATOM 659 N N . ALA A 1 88 ? -3.108 2.054 0.813 1.00 95.56 88 ALA A N 1
ATOM 660 C CA . ALA A 1 88 ? -3.327 0.800 0.097 1.00 95.56 88 ALA A CA 1
ATOM 661 C C . ALA A 1 88 ? -3.787 1.024 -1.353 1.00 95.56 88 ALA A C 1
ATOM 663 O O . ALA A 1 88 ? -3.345 0.315 -2.256 1.00 95.56 88 ALA A O 1
ATOM 664 N N . ILE A 1 89 ? -4.628 2.037 -1.587 1.00 95.88 89 ILE A N 1
ATOM 665 C CA . ILE A 1 89 ? -5.103 2.395 -2.930 1.00 95.88 89 ILE A CA 1
ATOM 666 C C . ILE A 1 89 ? -4.004 3.090 -3.745 1.00 95.88 89 ILE A C 1
ATOM 668 O O . ILE A 1 89 ? -3.859 2.809 -4.932 1.00 95.88 89 ILE A O 1
ATOM 672 N N . LEU A 1 90 ? -3.220 3.987 -3.137 1.00 96.31 90 LEU A N 1
ATOM 673 C CA . LEU A 1 90 ? -2.175 4.742 -3.844 1.00 96.31 90 LEU A CA 1
ATOM 674 C C . LEU A 1 90 ? -0.870 3.960 -4.037 1.00 96.31 90 LEU A C 1
ATOM 676 O O . LEU A 1 90 ? -0.156 4.186 -5.014 1.00 96.31 90 LEU A O 1
ATOM 680 N N . PHE A 1 91 ? -0.561 3.030 -3.138 1.00 96.75 91 PHE A N 1
ATOM 681 C CA . PHE A 1 91 ? 0.650 2.217 -3.143 1.00 96.75 91 PHE A CA 1
ATOM 682 C C . PHE A 1 91 ? 0.949 1.540 -4.490 1.00 96.75 91 PHE A C 1
ATOM 684 O O . PHE A 1 91 ? 2.083 1.693 -4.948 1.00 96.75 91 PHE A O 1
ATOM 691 N N . PRO A 1 92 ? 0.006 0.864 -5.187 1.00 94.44 92 PRO A N 1
ATOM 692 C CA . PRO A 1 92 ? 0.301 0.260 -6.490 1.00 94.44 92 PRO A CA 1
ATOM 693 C C . PRO A 1 92 ? 0.758 1.285 -7.537 1.00 94.44 92 PRO A C 1
ATOM 695 O O . PRO A 1 92 ? 1.621 0.979 -8.356 1.00 94.44 92 PRO A O 1
ATOM 698 N N . PHE A 1 93 ? 0.240 2.514 -7.492 1.00 96.81 93 PHE A N 1
ATOM 699 C CA . PHE A 1 93 ? 0.606 3.570 -8.438 1.00 96.81 93 PHE A CA 1
ATOM 700 C C . PHE A 1 93 ? 1.947 4.210 -8.098 1.00 96.81 93 PHE A C 1
ATOM 702 O O . PHE A 1 93 ? 2.755 4.434 -8.994 1.00 96.81 93 PHE A O 1
ATOM 709 N N . ILE A 1 94 ? 2.205 4.472 -6.815 1.00 96.06 94 ILE A N 1
ATOM 710 C CA . ILE A 1 94 ? 3.496 5.001 -6.356 1.00 96.06 94 ILE A CA 1
ATOM 711 C C . ILE A 1 94 ? 4.603 3.993 -6.673 1.00 96.06 94 ILE A C 1
ATOM 713 O O . ILE A 1 94 ? 5.633 4.359 -7.236 1.00 96.06 94 ILE A O 1
ATOM 717 N N . PHE A 1 95 ? 4.368 2.715 -6.373 1.00 95.06 95 PHE A N 1
ATOM 718 C CA . PHE A 1 95 ? 5.294 1.635 -6.687 1.00 95.06 95 PHE A CA 1
A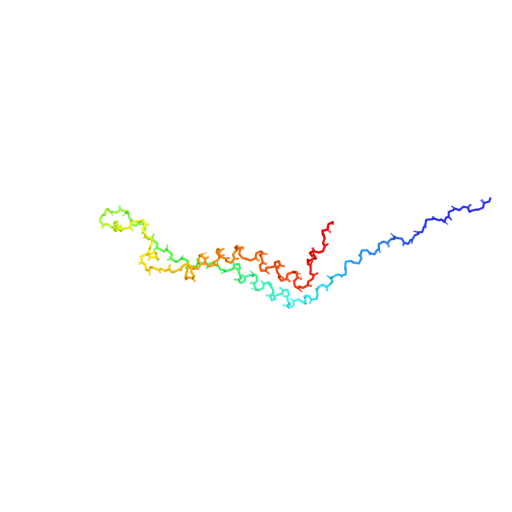TOM 719 C C . PHE A 1 95 ? 5.574 1.543 -8.192 1.00 95.06 95 PHE A C 1
ATOM 721 O O . PHE A 1 95 ? 6.732 1.479 -8.604 1.00 95.06 95 PHE A O 1
ATOM 728 N N . LEU A 1 96 ? 4.531 1.601 -9.025 1.00 94.50 96 LEU A N 1
ATOM 729 C CA . LEU A 1 96 ? 4.686 1.558 -10.476 1.00 94.50 96 LEU A CA 1
ATOM 730 C C . LEU A 1 96 ? 5.419 2.791 -11.022 1.00 94.50 96 LEU A C 1
ATOM 732 O O . LEU A 1 96 ? 6.305 2.648 -11.860 1.00 94.50 96 LEU A O 1
ATOM 736 N N . ALA A 1 97 ? 5.097 3.990 -10.532 1.00 95.25 97 ALA A N 1
ATOM 737 C CA . ALA A 1 97 ? 5.764 5.227 -10.935 1.00 95.25 97 ALA A CA 1
ATOM 738 C C . ALA A 1 97 ? 7.271 5.172 -10.646 1.00 95.25 97 ALA A C 1
ATOM 740 O O . ALA A 1 97 ? 8.084 5.549 -11.489 1.00 95.25 97 ALA A O 1
ATOM 741 N N . ILE A 1 98 ? 7.641 4.635 -9.482 1.00 96.19 98 ILE A N 1
ATOM 742 C CA . ILE A 1 98 ? 9.034 4.379 -9.117 1.00 96.19 98 ILE A CA 1
ATOM 743 C C . ILE A 1 98 ? 9.658 3.369 -10.090 1.00 96.19 98 ILE A C 1
ATOM 745 O O . ILE A 1 98 ? 10.717 3.638 -10.650 1.00 96.19 98 ILE A O 1
ATOM 749 N N . ALA A 1 99 ? 8.998 2.240 -10.354 1.00 95.44 99 ALA A N 1
ATOM 750 C CA . ALA A 1 99 ? 9.513 1.219 -11.266 1.00 95.44 99 ALA A CA 1
ATOM 751 C C . ALA A 1 99 ? 9.762 1.755 -12.691 1.00 95.44 99 ALA A C 1
ATOM 753 O O . ALA A 1 99 ? 10.772 1.417 -13.307 1.00 95.44 99 ALA A O 1
ATOM 754 N N . ILE A 1 100 ? 8.891 2.636 -13.188 1.00 95.00 100 ILE A N 1
ATOM 755 C CA . ILE A 1 100 ? 9.064 3.322 -14.477 1.00 95.00 100 ILE A CA 1
ATOM 756 C C . ILE A 1 100 ? 10.260 4.283 -14.423 1.00 95.00 100 ILE A C 1
ATOM 758 O O . ILE A 1 100 ? 11.097 4.268 -15.322 1.00 95.00 100 ILE A O 1
ATOM 762 N N . ALA A 1 101 ? 10.390 5.085 -13.360 1.00 93.88 101 ALA A N 1
ATOM 763 C CA . ALA A 1 101 ? 11.497 6.033 -13.206 1.00 93.88 101 ALA A CA 1
ATOM 764 C C . ALA A 1 101 ? 12.874 5.345 -13.140 1.00 93.88 101 ALA A C 1
ATOM 766 O O . ALA A 1 101 ? 13.860 5.883 -13.638 1.00 93.88 101 ALA A O 1
ATOM 767 N N . PHE A 1 102 ? 12.936 4.143 -12.560 1.00 93.94 102 PHE A N 1
ATOM 768 C CA . PHE A 1 102 ? 14.141 3.309 -12.522 1.00 93.94 102 PHE A CA 1
ATOM 769 C C . PHE A 1 102 ? 14.362 2.471 -13.794 1.00 93.94 102 PHE A C 1
ATOM 771 O O . PHE A 1 102 ? 15.370 1.775 -13.887 1.00 93.94 102 PHE A O 1
ATOM 778 N N . GLY A 1 103 ? 13.448 2.513 -14.769 1.00 88.50 103 GLY A N 1
ATOM 779 C CA . GLY A 1 103 ? 13.549 1.728 -16.003 1.00 88.50 103 GLY A CA 1
ATOM 780 C C . GLY A 1 103 ? 13.329 0.220 -15.818 1.00 88.50 103 GLY A C 1
ATOM 781 O O . GLY A 1 103 ? 13.681 -0.556 -16.699 1.00 88.50 103 GLY A O 1
ATOM 782 N N . LEU A 1 104 ? 12.749 -0.207 -14.688 1.00 88.81 104 LEU A N 1
ATOM 783 C CA . LEU A 1 104 ? 12.335 -1.600 -14.450 1.00 88.81 104 LEU A CA 1
ATOM 784 C C . LEU A 1 104 ? 11.102 -1.974 -15.281 1.00 88.81 104 LEU A C 1
ATOM 786 O O . LEU A 1 104 ? 10.895 -3.144 -15.597 1.00 88.81 104 LEU A O 1
ATOM 790 N N . VAL A 1 105 ? 10.274 -0.983 -15.613 1.00 87.50 105 VAL A N 1
ATOM 791 C CA . VAL A 1 105 ? 9.079 -1.138 -16.443 1.00 87.50 105 VAL A CA 1
ATOM 792 C C . VAL A 1 105 ? 9.211 -0.214 -17.644 1.00 87.50 105 VAL A C 1
ATOM 794 O O . VAL A 1 105 ? 9.228 1.006 -17.491 1.00 87.50 105 VAL A O 1
ATOM 797 N N . ASP A 1 106 ? 9.298 -0.809 -18.833 1.00 84.44 106 ASP A N 1
ATOM 798 C CA . ASP A 1 106 ? 9.315 -0.081 -20.098 1.00 84.44 106 ASP A CA 1
ATOM 799 C C . ASP A 1 106 ? 7.882 0.128 -20.609 1.00 84.44 106 ASP A C 1
ATOM 801 O O . ASP A 1 106 ? 7.084 -0.808 -20.700 1.00 84.44 106 ASP A O 1
ATOM 805 N N . LEU A 1 107 ? 7.558 1.375 -20.944 1.00 82.31 107 LEU A N 1
ATOM 806 C CA . LEU A 1 107 ? 6.265 1.778 -21.498 1.00 82.31 107 LEU A CA 1
ATOM 807 C C . LEU A 1 107 ? 6.252 1.747 -23.038 1.00 82.31 107 LEU A C 1
ATOM 809 O O . LEU A 1 107 ? 5.209 1.971 -23.646 1.00 82.31 107 LEU A O 1
ATOM 813 N N . SER A 1 108 ? 7.394 1.450 -23.667 1.00 80.06 108 SER A N 1
ATOM 814 C CA . SER A 1 108 ? 7.600 1.367 -25.121 1.00 80.06 108 SER A CA 1
ATOM 815 C C . SER A 1 108 ? 6.983 0.116 -25.770 1.00 80.06 108 SER A C 1
ATOM 817 O O . SER A 1 108 ? 6.926 0.006 -26.990 1.00 80.06 108 SER A O 1
ATOM 819 N N . GLY A 1 109 ? 6.472 -0.835 -24.978 1.00 72.12 109 GLY A N 1
ATOM 820 C CA . GLY A 1 109 ? 5.891 -2.108 -25.438 1.00 72.12 109 GLY A CA 1
ATOM 821 C C . GLY A 1 109 ? 4.541 -2.011 -26.170 1.00 72.12 109 GLY A C 1
ATOM 822 O O . GLY A 1 109 ? 3.724 -2.928 -26.066 1.00 72.12 109 GLY A O 1
ATOM 823 N N . GLY A 1 110 ? 4.278 -0.910 -26.874 1.00 76.94 110 GLY A N 1
ATOM 824 C CA . GLY A 1 110 ? 3.138 -0.736 -27.769 1.00 76.94 110 GLY A CA 1
ATOM 825 C C . GLY A 1 110 ? 3.509 -1.121 -29.202 1.00 76.94 110 GLY A C 1
ATOM 826 O O . GLY A 1 110 ? 4.549 -0.707 -29.703 1.00 76.94 110 GLY A O 1
ATOM 827 N N . ARG A 1 111 ? 2.661 -1.935 -29.839 1.00 60.88 111 ARG A N 1
ATOM 828 C CA . ARG A 1 111 ? 2.703 -2.196 -31.288 1.00 60.88 111 ARG A CA 1
ATOM 829 C C . ARG A 1 111 ? 2.593 -0.913 -32.103 1.00 60.88 111 ARG A C 1
ATOM 831 O O . ARG A 1 111 ? 1.771 -0.061 -31.701 1.00 60.88 111 ARG A O 1
#

pLDDT: mean 72.57, std 15.0, range [44.84, 96.81]

Foldseek 3Di:
DDDDPDDPPPPPDDDPPPPDPPPCDPVNVVVVVVVVVVVVPPPPPPPDPPDPDDDDVVPDDPDPPDDPCVVVVPDLCRDPVSVVVVCVVCVVVVVVVVCVVVVVDDPPPDD

Sequence (111 aa):
MRSCDSCVPAKLRLSVTNSERTGAGPLMLLLLGLLLLGLLSLEPADNANKTSKGIRREDEPEEYWSSKGEREGKNPLSDPLAQIGILAILFPFIFLAIAIAFGLVDLSGGR

Organism: NCBI:txid2649997